Protein AF-A0A3A5ISU9-F1 (afdb_monomer_lite)

Secondary structure (DSSP, 8-state):
----HHHHHHHHHHHHHHHHHHHHHHHHHHS---HHHHHHHHHHHHHHHHHHHHHHHHHHS--

pLDDT: mean 85.09, std 12.46, range [41.88, 94.44]

Radius of gyration: 15.17 Å; chains: 1; bounding box: 37×20×43 Å

Sequence (63 aa):
MKINPRKITIFSTGILLLFIFFVLYDYFKFNELNWIENFLKSLFILAFVRILSWLFDSKKQQM

Foldseek 3Di:
DPDDVVVVVVLVVQLVVQLVVQQVVCCVPVVDRPNVVSSVVSVVVSVVVVVVVVVVVVVVVVD

Structure (mmCIF, N/CA/C/O backbone):
data_AF-A0A3A5ISU9-F1
#
_entry.id   AF-A0A3A5ISU9-F1
#
loop_
_atom_site.group_PDB
_atom_site.id
_atom_site.type_symbol
_atom_site.label_atom_id
_atom_site.label_alt_id
_atom_site.label_comp_id
_atom_site.label_asym_id
_atom_site.label_entity_id
_atom_site.label_seq_id
_atom_site.pdbx_PDB_ins_code
_atom_site.Cartn_x
_atom_site.Cartn_y
_atom_site.Cartn_z
_atom_site.occupancy
_atom_site.B_iso_or_equiv
_atom_site.auth_seq_id
_atom_site.auth_comp_id
_atom_site.auth_asym_id
_atom_site.auth_atom_id
_atom_site.pdbx_PDB_model_num
ATOM 1 N N . MET A 1 1 ? -1.761 2.514 24.646 1.00 50.09 1 MET A N 1
ATOM 2 C CA . MET A 1 1 ? -2.671 2.159 23.531 1.00 50.09 1 MET A CA 1
ATOM 3 C C . MET A 1 1 ? -2.449 0.681 23.198 1.00 50.09 1 MET A C 1
ATOM 5 O O . MET A 1 1 ? -1.353 0.343 22.775 1.00 50.09 1 MET A O 1
ATOM 9 N N . LYS A 1 2 ? -3.397 -0.229 23.485 1.00 68.81 2 LYS A N 1
ATOM 10 C CA . LYS A 1 2 ? -3.232 -1.662 23.154 1.00 68.81 2 LYS A CA 1
ATOM 11 C C . LYS A 1 2 ? -3.361 -1.828 21.641 1.00 68.81 2 LYS A C 1
ATOM 13 O O . LYS A 1 2 ? -4.453 -1.715 21.087 1.00 68.81 2 LYS A O 1
ATOM 18 N N . ILE A 1 3 ? -2.237 -2.048 20.978 1.00 71.44 3 ILE A N 1
ATOM 19 C CA . ILE A 1 3 ? -2.193 -2.325 19.549 1.00 71.44 3 ILE A CA 1
ATOM 20 C C . ILE A 1 3 ? -2.831 -3.699 19.322 1.00 71.44 3 ILE A C 1
ATOM 22 O O . ILE A 1 3 ? -2.378 -4.699 19.872 1.00 71.44 3 ILE A O 1
ATOM 26 N N . ASN A 1 4 ? -3.921 -3.747 18.555 1.00 82.88 4 ASN A N 1
ATOM 27 C CA . ASN A 1 4 ? -4.622 -4.997 18.280 1.00 82.88 4 ASN A CA 1
ATOM 28 C C . ASN A 1 4 ? -3.930 -5.714 17.104 1.00 82.88 4 ASN A C 1
ATOM 30 O O . ASN A 1 4 ? -4.006 -5.202 15.980 1.00 82.88 4 ASN A O 1
ATOM 34 N N . PRO A 1 5 ? -3.280 -6.873 17.320 1.00 83.62 5 PRO A N 1
ATOM 35 C CA . PRO A 1 5 ? -2.447 -7.523 16.306 1.00 83.62 5 PRO A CA 1
ATOM 36 C C . PRO A 1 5 ? -3.241 -7.865 15.044 1.00 83.62 5 PRO A C 1
ATOM 38 O O . PRO A 1 5 ? -2.752 -7.660 13.939 1.00 83.62 5 PRO A O 1
ATOM 41 N N . ARG A 1 6 ? -4.521 -8.239 15.186 1.00 85.62 6 ARG A N 1
ATOM 42 C CA . ARG A 1 6 ? -5.406 -8.525 14.044 1.00 85.62 6 ARG A CA 1
ATOM 43 C C . ARG A 1 6 ? -5.544 -7.336 13.092 1.00 85.62 6 ARG A C 1
ATOM 45 O O . ARG A 1 6 ? -5.550 -7.514 11.880 1.00 85.62 6 ARG A O 1
ATOM 52 N N . LYS A 1 7 ? -5.636 -6.112 13.629 1.00 82.31 7 LYS A N 1
ATOM 53 C CA . LYS A 1 7 ? -5.770 -4.894 12.813 1.00 82.31 7 LYS A CA 1
ATOM 54 C C . LYS A 1 7 ? -4.482 -4.577 12.053 1.00 82.31 7 LYS A C 1
ATOM 56 O O . LYS A 1 7 ? -4.572 -4.062 10.943 1.00 82.31 7 LYS A O 1
ATOM 61 N N . ILE A 1 8 ? -3.318 -4.889 12.629 1.00 85.62 8 ILE A N 1
ATOM 62 C CA . ILE A 1 8 ? -2.029 -4.750 11.938 1.00 85.62 8 ILE A CA 1
ATOM 63 C C . ILE A 1 8 ? -1.919 -5.778 10.826 1.00 85.62 8 ILE A C 1
ATOM 65 O O . ILE A 1 8 ? -1.571 -5.403 9.713 1.00 85.62 8 ILE A O 1
ATOM 69 N N . THR A 1 9 ? -2.245 -7.043 11.100 1.00 88.69 9 THR A N 1
ATOM 70 C CA . THR A 1 9 ? -2.168 -8.103 10.091 1.00 88.69 9 THR A CA 1
ATOM 71 C C . THR 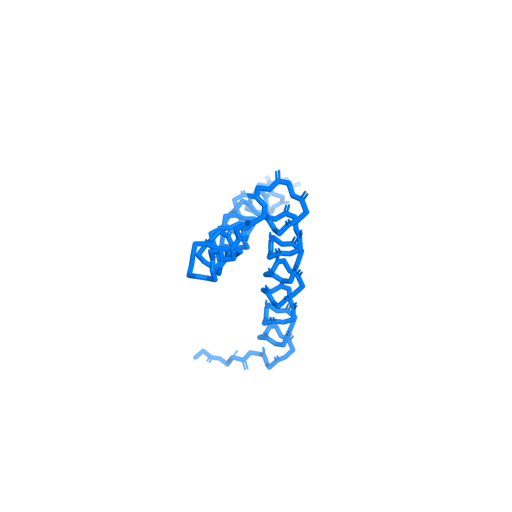A 1 9 ? -3.028 -7.758 8.883 1.00 88.69 9 THR A C 1
ATOM 73 O O . THR A 1 9 ? -2.514 -7.739 7.777 1.00 88.69 9 THR A O 1
ATOM 76 N N . ILE A 1 10 ? -4.292 -7.366 9.082 1.00 88.44 10 ILE A N 1
ATOM 77 C CA . ILE A 1 10 ? -5.186 -6.978 7.977 1.00 88.44 10 ILE A CA 1
ATOM 78 C C . ILE A 1 10 ? -4.618 -5.793 7.184 1.00 88.44 10 ILE A C 1
ATOM 80 O O . ILE A 1 10 ? -4.649 -5.797 5.956 1.00 88.44 10 ILE A O 1
ATOM 84 N N . PHE A 1 11 ? -4.079 -4.786 7.875 1.00 86.81 11 PHE A N 1
ATOM 85 C CA . PHE A 1 11 ? -3.489 -3.620 7.222 1.00 86.81 11 PHE A CA 1
ATOM 86 C C . PHE A 1 11 ? -2.248 -3.996 6.400 1.00 86.81 11 PHE A C 1
ATOM 88 O O . PHE A 1 11 ? -2.144 -3.618 5.239 1.00 86.81 11 PHE A O 1
ATOM 95 N N . SER A 1 12 ? -1.347 -4.797 6.970 1.00 89.06 12 SER A N 1
ATOM 96 C CA . SER A 1 12 ? -0.129 -5.262 6.305 1.00 89.06 12 SER A CA 1
ATOM 97 C C . SER A 1 12 ? -0.432 -6.184 5.120 1.00 89.06 12 SER A C 1
ATOM 99 O O . SER A 1 12 ? 0.136 -5.996 4.047 1.00 89.06 12 SER A O 1
ATOM 101 N N . THR A 1 13 ? -1.383 -7.112 5.265 1.00 93.06 13 THR A N 1
ATOM 102 C CA . THR A 1 13 ? -1.859 -7.963 4.166 1.00 93.06 13 THR A CA 1
ATOM 103 C C . THR A 1 13 ? -2.476 -7.127 3.045 1.00 93.06 13 THR A C 1
ATOM 105 O O . THR A 1 13 ? -2.203 -7.385 1.876 1.00 93.06 13 THR A O 1
ATOM 108 N N . GLY A 1 14 ? -3.251 -6.090 3.379 1.00 90.69 14 GLY A N 1
ATOM 109 C CA . GLY A 1 14 ? -3.802 -5.161 2.391 1.00 90.69 14 GLY A CA 1
ATOM 110 C C . GLY A 1 14 ? -2.719 -4.423 1.603 1.00 90.69 14 GLY A C 1
ATOM 111 O O . GLY A 1 14 ? -2.824 -4.328 0.381 1.00 90.69 14 GLY A O 1
ATOM 112 N N . ILE A 1 15 ? -1.667 -3.938 2.280 1.00 91.56 15 ILE A N 1
ATOM 113 C CA . ILE A 1 15 ? -0.533 -3.266 1.618 1.00 91.56 15 ILE A CA 1
ATOM 114 C C . ILE A 1 15 ? 0.132 -4.225 0.637 1.00 91.56 15 ILE A C 1
ATOM 116 O O . ILE A 1 15 ? 0.365 -3.850 -0.506 1.00 91.56 15 ILE A O 1
ATOM 120 N N . LEU A 1 16 ? 0.409 -5.457 1.070 1.00 92.88 16 LEU A N 1
ATOM 121 C CA . LEU A 1 16 ? 1.051 -6.477 0.243 1.00 92.88 16 LEU A CA 1
ATOM 122 C C . LEU A 1 16 ? 0.250 -6.787 -1.027 1.00 92.88 16 LEU A C 1
ATOM 124 O O . LEU A 1 16 ? 0.824 -6.825 -2.112 1.00 92.88 16 LEU A O 1
ATOM 128 N N . LEU A 1 17 ? -1.067 -6.967 -0.909 1.00 94.12 17 LEU A N 1
ATOM 129 C CA . LEU A 1 17 ? -1.927 -7.259 -2.059 1.00 94.12 17 LEU A CA 1
ATOM 130 C C . LEU A 1 17 ? -1.985 -6.091 -3.051 1.00 94.12 17 LEU A C 1
ATOM 132 O O . LEU A 1 17 ? -1.835 -6.306 -4.252 1.00 94.12 17 LEU A O 1
ATOM 136 N N . LEU A 1 18 ? -2.160 -4.860 -2.557 1.00 93.06 18 LEU A N 1
ATOM 137 C CA . LEU A 1 18 ? -2.150 -3.661 -3.403 1.00 93.06 18 LEU A CA 1
ATOM 138 C C . LEU A 1 18 ? -0.796 -3.463 -4.081 1.00 93.06 18 LEU A C 1
ATOM 140 O O . LEU A 1 18 ? -0.740 -3.145 -5.265 1.00 93.06 18 LEU A O 1
ATOM 144 N N . PHE A 1 19 ? 0.286 -3.713 -3.352 1.00 92.44 19 PHE A N 1
ATOM 145 C CA . PHE A 1 19 ? 1.636 -3.593 -3.874 1.00 92.44 19 PHE A CA 1
ATOM 146 C C . PHE A 1 19 ? 1.888 -4.553 -5.032 1.00 92.44 19 PHE A C 1
ATOM 148 O O . PHE A 1 19 ? 2.320 -4.120 -6.098 1.00 92.44 19 PHE A O 1
ATOM 155 N N . ILE A 1 20 ? 1.556 -5.834 -4.855 1.00 93.94 20 ILE A N 1
ATOM 156 C CA . ILE A 1 20 ? 1.682 -6.839 -5.914 1.00 93.94 20 ILE A CA 1
ATOM 157 C C . ILE A 1 20 ? 0.815 -6.454 -7.115 1.00 93.94 20 ILE A C 1
ATOM 159 O O . ILE A 1 20 ? 1.280 -6.528 -8.249 1.00 93.94 20 ILE A O 1
ATOM 163 N N . PHE A 1 21 ? -0.418 -5.995 -6.880 1.00 94.44 21 PHE A N 1
ATOM 164 C CA . PHE A 1 21 ? -1.305 -5.544 -7.951 1.00 94.44 21 PHE A CA 1
ATOM 165 C C . PHE A 1 21 ? -0.690 -4.404 -8.775 1.00 94.44 21 PHE A C 1
ATOM 167 O O . PHE A 1 21 ? -0.683 -4.483 -10.002 1.00 94.44 21 PHE A O 1
ATOM 174 N N . PHE A 1 22 ? -0.136 -3.373 -8.127 1.00 92.44 22 PHE A N 1
ATOM 175 C CA . PHE A 1 22 ? 0.491 -2.260 -8.841 1.00 92.44 22 PHE A CA 1
ATOM 176 C C . PHE A 1 22 ? 1.755 -2.672 -9.576 1.00 92.44 22 PHE A C 1
ATOM 178 O O . PHE A 1 22 ? 1.922 -2.270 -10.718 1.00 92.44 22 PHE A O 1
ATOM 185 N N . VAL A 1 23 ? 2.602 -3.506 -8.970 1.00 92.25 23 VAL A N 1
ATOM 186 C CA . VAL A 1 23 ? 3.803 -4.020 -9.640 1.00 92.25 23 VAL A CA 1
ATOM 187 C C . VAL A 1 23 ? 3.429 -4.813 -10.892 1.00 92.25 23 VAL A C 1
ATOM 189 O O . VAL A 1 23 ? 4.015 -4.589 -11.946 1.00 92.25 23 VAL A O 1
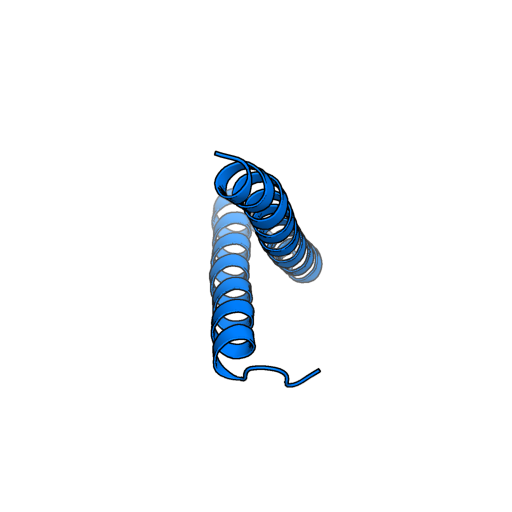ATOM 192 N N . LEU A 1 24 ? 2.427 -5.695 -10.809 1.00 93.88 24 LEU A N 1
ATOM 193 C CA . LEU A 1 24 ? 1.940 -6.437 -11.974 1.00 93.88 24 LEU A CA 1
ATOM 194 C C . LEU A 1 24 ? 1.363 -5.497 -13.034 1.00 93.88 24 LEU A C 1
ATOM 196 O O . LEU A 1 24 ? 1.668 -5.644 -14.212 1.00 93.88 24 LEU A O 1
ATOM 200 N N . TYR A 1 25 ? 0.549 -4.523 -12.631 1.00 93.1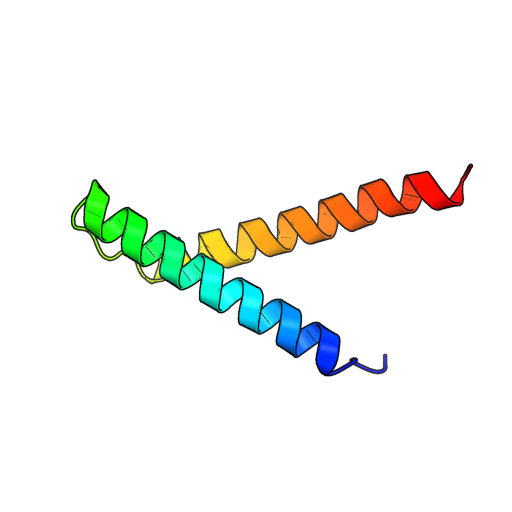9 25 TYR A N 1
ATOM 201 C CA . TYR A 1 25 ? -0.037 -3.555 -13.553 1.00 93.19 25 TYR A CA 1
ATOM 202 C C . TYR A 1 25 ? 1.029 -2.734 -14.290 1.00 93.19 25 TYR A C 1
ATOM 204 O O . TYR A 1 25 ? 0.945 -2.579 -15.507 1.00 93.19 25 TYR A O 1
ATOM 212 N N . ASP A 1 26 ? 2.034 -2.239 -13.568 1.00 92.12 26 ASP A N 1
ATOM 213 C CA . ASP A 1 26 ? 3.131 -1.441 -14.120 1.00 92.12 26 ASP A CA 1
ATOM 214 C C . ASP A 1 26 ? 3.978 -2.275 -15.090 1.00 92.12 26 ASP A C 1
ATOM 216 O O . ASP A 1 26 ? 4.250 -1.855 -16.217 1.00 92.12 26 ASP A O 1
ATOM 220 N N . TYR A 1 27 ? 4.261 -3.523 -14.706 1.00 91.94 27 TYR A N 1
ATOM 221 C CA . TYR A 1 27 ? 4.966 -4.483 -15.544 1.00 91.94 27 TYR A CA 1
ATOM 222 C C . TYR A 1 27 ? 4.207 -4.792 -16.841 1.00 91.94 27 TYR A C 1
ATOM 224 O O . TYR A 1 27 ? 4.780 -4.714 -17.922 1.00 91.94 27 TYR A O 1
ATOM 232 N N . PHE A 1 28 ? 2.907 -5.092 -16.775 1.00 93.94 28 PH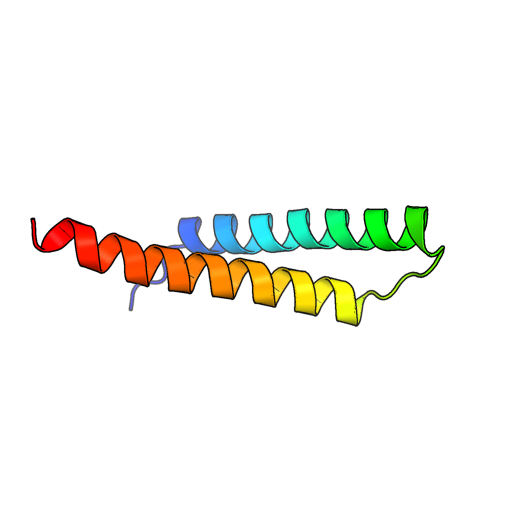E A N 1
ATOM 233 C CA . PHE A 1 28 ? 2.132 -5.422 -17.976 1.00 93.94 28 PHE A CA 1
ATOM 234 C C . PHE A 1 28 ? 1.882 -4.219 -18.885 1.00 93.94 28 PHE A C 1
ATOM 236 O O . PHE A 1 28 ? 1.771 -4.386 -20.099 1.00 93.94 28 PHE A O 1
ATOM 243 N N . LYS A 1 29 ? 1.737 -3.019 -18.315 1.00 93.25 29 LYS A N 1
ATOM 244 C CA . LYS A 1 29 ? 1.314 -1.837 -19.071 1.00 93.25 29 LYS A CA 1
ATOM 245 C C . LYS A 1 29 ? 2.475 -1.006 -19.598 1.00 93.25 29 LYS A C 1
ATOM 247 O O . LYS A 1 29 ? 2.389 -0.497 -20.713 1.00 93.25 29 LYS A O 1
ATOM 252 N N . PHE A 1 30 ? 3.520 -0.846 -18.796 1.00 89.38 30 PHE A N 1
ATOM 253 C CA . PHE A 1 30 ? 4.650 0.030 -19.098 1.00 89.38 30 PHE A CA 1
ATOM 254 C C . PHE A 1 30 ? 5.963 -0.745 -19.247 1.00 89.38 30 PHE A C 1
ATOM 256 O O . PHE A 1 30 ? 6.948 -0.172 -19.697 1.00 89.38 30 PHE A O 1
ATOM 263 N N . ASN A 1 31 ? 5.972 -2.050 -18.933 1.00 86.12 31 ASN A N 1
ATOM 264 C CA . ASN A 1 31 ? 7.175 -2.888 -18.900 1.00 86.12 31 ASN A CA 1
ATOM 265 C C . ASN A 1 31 ? 8.259 -2.326 -17.959 1.00 86.12 31 ASN A C 1
ATOM 267 O O . ASN A 1 31 ? 9.451 -2.578 -18.135 1.00 86.12 31 ASN A O 1
ATOM 271 N N . GLU A 1 32 ? 7.823 -1.575 -16.944 1.00 87.06 32 GLU A N 1
ATOM 272 C CA . GLU A 1 32 ? 8.653 -0.962 -15.914 1.00 87.06 32 GLU A CA 1
ATOM 273 C C . GLU A 1 32 ? 8.367 -1.603 -14.556 1.00 87.06 32 GLU A C 1
ATOM 275 O O . GLU A 1 32 ? 7.254 -2.041 -14.259 1.00 87.06 32 GLU A O 1
ATOM 280 N N . LEU A 1 33 ? 9.398 -1.669 -13.715 1.00 85.50 33 LEU A N 1
ATOM 281 C CA . LEU A 1 33 ? 9.304 -2.203 -12.360 1.00 85.50 33 LEU A CA 1
ATOM 282 C C . LEU A 1 33 ? 9.661 -1.114 -11.348 1.00 85.50 33 LEU A C 1
ATOM 284 O O . LEU A 1 33 ? 10.727 -1.134 -10.728 1.00 85.50 33 LEU A O 1
ATOM 288 N N . ASN A 1 34 ? 8.742 -0.167 -11.153 1.00 88.94 34 ASN A N 1
ATOM 289 C CA . ASN A 1 34 ? 8.911 0.931 -10.202 1.00 88.94 34 ASN A CA 1
ATOM 290 C C . ASN A 1 34 ? 8.527 0.503 -8.776 1.00 88.94 34 ASN A C 1
ATOM 292 O O . ASN A 1 34 ? 7.498 0.894 -8.223 1.00 88.94 34 ASN A O 1
ATOM 296 N N . TRP A 1 35 ? 9.372 -0.324 -8.154 1.00 87.62 35 TRP A N 1
ATOM 297 C CA . TRP A 1 35 ? 9.129 -0.902 -6.825 1.00 87.62 35 TRP A CA 1
ATOM 298 C C . TRP A 1 35 ? 8.815 0.145 -5.744 1.00 87.62 35 TRP A C 1
ATOM 300 O O . TRP A 1 35 ? 7.856 -0.008 -4.993 1.00 87.62 35 TRP A O 1
ATOM 310 N N . ILE A 1 36 ? 9.589 1.230 -5.665 1.00 90.56 36 ILE A N 1
ATOM 311 C CA . ILE A 1 36 ? 9.400 2.261 -4.629 1.00 90.56 36 ILE A CA 1
ATOM 312 C C . ILE A 1 36 ? 8.092 3.024 -4.854 1.00 90.56 36 ILE A C 1
ATOM 314 O O . ILE A 1 36 ? 7.330 3.250 -3.914 1.00 90.56 36 ILE A O 1
ATOM 318 N N . GLU A 1 37 ? 7.806 3.392 -6.100 1.00 91.88 37 GLU A N 1
ATOM 319 C CA . GLU A 1 37 ? 6.607 4.153 -6.439 1.00 91.88 37 GLU A CA 1
ATOM 320 C C . GLU A 1 37 ? 5.336 3.335 -6.188 1.00 91.88 37 GLU A C 1
ATOM 322 O O . GLU A 1 37 ? 4.390 3.822 -5.569 1.00 91.88 37 GLU A O 1
ATOM 327 N N . ASN A 1 38 ? 5.335 2.062 -6.586 1.00 92.19 38 ASN A N 1
ATOM 328 C CA . ASN A 1 38 ? 4.207 1.159 -6.374 1.00 92.19 38 ASN A CA 1
ATOM 329 C C . ASN A 1 38 ? 3.986 0.860 -4.882 1.00 92.19 38 ASN A C 1
ATOM 331 O O . ASN A 1 38 ? 2.841 0.746 -4.429 1.00 92.19 38 ASN A O 1
ATOM 335 N N . PHE A 1 39 ? 5.056 0.820 -4.082 1.00 91.12 39 PHE A N 1
ATOM 336 C CA . PHE A 1 39 ? 4.954 0.714 -2.626 1.00 91.12 39 PHE A CA 1
ATOM 337 C C . PHE A 1 39 ? 4.323 1.969 -2.007 1.00 91.12 39 PHE A C 1
ATOM 339 O O . PHE A 1 39 ? 3.366 1.865 -1.234 1.00 91.12 39 PHE A O 1
ATOM 346 N N . LEU A 1 40 ? 4.794 3.160 -2.391 1.00 93.62 40 LEU A N 1
ATOM 347 C CA . LEU A 1 40 ? 4.245 4.431 -1.913 1.00 93.62 40 LEU A CA 1
ATOM 348 C C . LEU A 1 40 ? 2.782 4.628 -2.333 1.00 93.62 40 LEU A C 1
ATOM 350 O O . LEU A 1 40 ? 1.968 5.024 -1.499 1.00 93.62 40 LEU A O 1
ATOM 354 N N . LYS A 1 41 ? 2.414 4.282 -3.574 1.00 92.00 41 LYS A N 1
ATOM 355 C CA . LYS A 1 41 ? 1.018 4.284 -4.053 1.00 92.00 41 LYS A CA 1
ATOM 356 C C . LYS A 1 41 ? 0.128 3.397 -3.182 1.00 92.00 41 LYS A C 1
ATOM 358 O O . LYS A 1 41 ? -0.942 3.827 -2.752 1.00 92.00 41 LYS A O 1
ATOM 363 N N . SER A 1 42 ? 0.592 2.189 -2.866 1.00 92.12 42 SER A N 1
ATOM 364 C CA . SER A 1 42 ? -0.143 1.236 -2.021 1.00 92.12 42 SER A CA 1
ATOM 365 C C . SER A 1 42 ? -0.372 1.775 -0.610 1.00 92.12 42 SER A C 1
ATOM 367 O O . SER A 1 42 ? -1.488 1.703 -0.088 1.00 92.12 42 SER A O 1
ATOM 369 N N . LEU A 1 43 ? 0.666 2.361 -0.004 1.00 91.62 43 LEU A N 1
ATOM 370 C CA . LEU A 1 43 ? 0.567 3.014 1.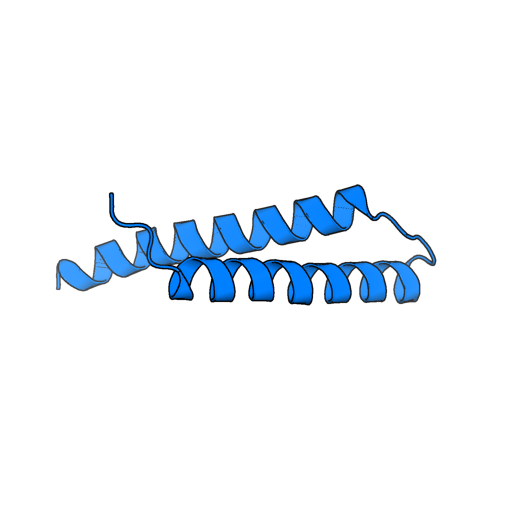301 1.00 91.62 43 LEU A CA 1
ATOM 371 C C . LEU A 1 43 ? -0.400 4.198 1.275 1.00 91.62 43 LEU A C 1
ATOM 373 O O . LEU A 1 43 ? -1.249 4.311 2.160 1.00 91.62 43 LEU A O 1
ATOM 377 N N . PHE A 1 44 ? -0.294 5.056 0.259 1.00 93.81 44 PHE A N 1
ATOM 378 C CA . PHE A 1 44 ? -1.125 6.246 0.126 1.00 93.81 44 PHE A CA 1
ATOM 379 C C . PHE A 1 44 ? -2.606 5.886 0.001 1.00 93.81 44 PHE A C 1
ATOM 381 O O . PHE A 1 44 ? -3.433 6.443 0.718 1.00 93.81 44 PHE A O 1
ATOM 388 N N . ILE A 1 45 ? -2.944 4.905 -0.839 1.00 92.31 45 ILE A N 1
ATOM 389 C CA . ILE A 1 45 ? -4.328 4.458 -1.036 1.00 92.31 45 ILE A CA 1
ATOM 390 C C . ILE A 1 45 ? -4.913 3.899 0.259 1.00 92.31 45 ILE A C 1
ATOM 392 O O . ILE A 1 45 ? -6.016 4.281 0.648 1.00 92.31 45 ILE A O 1
ATOM 396 N N . LEU A 1 46 ? -4.185 3.035 0.967 1.00 90.69 46 LEU A N 1
ATOM 397 C CA . LEU A 1 46 ? -4.681 2.469 2.222 1.00 90.69 46 LEU A CA 1
ATOM 398 C C . LEU A 1 46 ? -4.819 3.507 3.332 1.00 90.69 46 LEU A C 1
ATOM 400 O O . LEU A 1 46 ? -5.792 3.462 4.089 1.00 90.69 46 LEU A O 1
ATOM 404 N N . ALA A 1 47 ? -3.876 4.445 3.431 1.00 89.62 47 ALA A N 1
ATOM 405 C CA . ALA A 1 47 ? -3.974 5.560 4.362 1.00 89.62 47 ALA A CA 1
ATOM 406 C C . ALA A 1 47 ? -5.188 6.440 4.032 1.00 89.62 47 ALA A C 1
ATOM 408 O O . ALA A 1 47 ? -5.985 6.741 4.919 1.00 89.62 47 ALA A O 1
ATOM 409 N N . PHE A 1 48 ? -5.377 6.779 2.756 1.00 92.31 48 PHE A N 1
ATOM 410 C CA . PHE A 1 48 ? -6.488 7.597 2.287 1.00 92.31 48 PHE A CA 1
ATOM 411 C C . PHE A 1 48 ? -7.843 6.934 2.544 1.00 92.31 48 PHE A C 1
ATOM 413 O O . PHE A 1 48 ? -8.712 7.545 3.160 1.00 92.31 48 PHE A O 1
ATOM 420 N N . VAL A 1 49 ? -8.008 5.661 2.169 1.00 89.56 49 VAL A N 1
ATOM 421 C CA . VAL A 1 49 ? -9.231 4.889 2.448 1.00 89.56 49 VAL A CA 1
ATOM 422 C C . VAL A 1 49 ? -9.514 4.853 3.945 1.00 89.56 49 VAL A C 1
ATOM 424 O O . VAL A 1 49 ? -10.656 5.009 4.360 1.00 89.56 49 VAL A O 1
ATOM 427 N N . ARG A 1 50 ? -8.486 4.699 4.784 1.00 87.69 50 ARG A N 1
ATOM 428 C CA . ARG A 1 50 ? -8.663 4.679 6.237 1.00 87.69 50 ARG A CA 1
ATOM 429 C C . ARG A 1 50 ? -9.099 6.028 6.802 1.00 87.69 50 ARG A C 1
ATOM 431 O O . ARG A 1 50 ? -9.963 6.053 7.676 1.00 87.69 50 ARG A O 1
ATOM 438 N N . ILE A 1 51 ? -8.522 7.121 6.309 1.00 89.94 51 ILE A N 1
ATOM 439 C CA . ILE A 1 51 ? -8.909 8.487 6.683 1.00 89.94 51 ILE A CA 1
ATOM 440 C C . ILE A 1 51 ? -10.344 8.769 6.231 1.00 89.94 51 ILE A C 1
ATOM 442 O O . ILE A 1 51 ? -11.137 9.270 7.023 1.00 89.94 51 ILE A O 1
ATOM 446 N N . LEU A 1 52 ? -10.703 8.393 5.000 1.00 90.38 52 LEU A N 1
ATOM 447 C CA . LEU A 1 52 ? -12.069 8.525 4.500 1.00 90.38 52 LEU A CA 1
ATOM 448 C C . LEU A 1 52 ? -13.051 7.717 5.342 1.00 90.38 52 LEU A C 1
ATOM 450 O O . LEU A 1 52 ? -14.038 8.275 5.806 1.00 90.38 52 LEU A O 1
ATOM 454 N N . SER A 1 53 ? -12.781 6.436 5.595 1.00 86.12 53 SER A N 1
ATOM 455 C CA . SER A 1 53 ? -13.646 5.609 6.439 1.00 86.12 53 SER A CA 1
ATOM 456 C C . SER A 1 53 ? -13.839 6.223 7.822 1.00 86.12 53 SER A C 1
ATOM 458 O O . SER A 1 53 ? -14.955 6.235 8.322 1.00 86.12 53 SER A O 1
ATOM 460 N N . TRP A 1 54 ? -12.789 6.797 8.416 1.00 86.44 54 TRP A N 1
ATOM 461 C CA . TRP A 1 54 ? -12.902 7.518 9.684 1.00 86.44 54 TRP A CA 1
ATOM 462 C C . TRP A 1 54 ? -13.779 8.780 9.583 1.00 86.44 54 TRP A C 1
ATOM 464 O O . TRP A 1 54 ? -14.621 9.023 10.453 1.00 86.44 54 TRP A O 1
ATOM 474 N N . LEU A 1 55 ? -13.632 9.556 8.506 1.00 86.81 55 LEU A N 1
ATOM 475 C CA . LEU A 1 55 ? -14.451 10.741 8.239 1.00 86.81 55 LEU A CA 1
ATOM 476 C C . LEU A 1 55 ? -15.935 10.375 8.049 1.00 86.81 55 LEU A C 1
ATOM 478 O O . LEU A 1 55 ? -16.816 11.056 8.572 1.00 86.81 55 LEU A O 1
ATOM 482 N N . PHE A 1 56 ? -16.218 9.284 7.336 1.00 82.19 56 PHE A N 1
ATOM 483 C CA . PHE A 1 56 ? -17.580 8.810 7.086 1.00 82.19 56 PHE A CA 1
ATOM 484 C C . PHE A 1 56 ? -18.210 8.113 8.303 1.00 82.19 56 PHE A C 1
ATOM 486 O O . PHE A 1 56 ? -19.404 8.300 8.536 1.00 82.19 56 PHE A O 1
ATOM 493 N N . ASP A 1 57 ? -17.444 7.376 9.116 1.00 78.44 57 ASP A N 1
ATOM 494 C CA . ASP A 1 57 ? -17.948 6.774 10.364 1.00 78.44 57 ASP A CA 1
ATOM 495 C C . ASP A 1 57 ? -18.328 7.836 11.401 1.00 78.44 57 ASP A C 1
ATOM 497 O O . ASP A 1 57 ? -19.344 7.696 12.082 1.00 78.44 57 ASP A O 1
ATOM 501 N N . SER A 1 58 ? -17.579 8.942 11.473 1.00 63.62 58 SER A N 1
ATOM 502 C CA . SER A 1 58 ? -17.916 10.080 12.345 1.00 63.62 58 SER A CA 1
ATOM 503 C C . SER A 1 58 ? -19.304 10.655 12.035 1.00 63.62 58 SER A C 1
ATOM 505 O O . SER A 1 58 ? -19.993 11.141 12.928 1.00 63.62 58 SER A O 1
ATOM 507 N N . LYS A 1 59 ? -19.758 10.534 10.782 1.00 57.34 59 LYS A N 1
ATOM 508 C CA . LYS A 1 59 ? -21.092 10.964 10.349 1.00 57.34 59 LYS A CA 1
ATOM 509 C C . LYS A 1 59 ? -22.213 10.003 10.767 1.00 57.34 59 LYS A C 1
ATOM 511 O O . LYS A 1 59 ? -23.361 10.421 10.848 1.00 57.34 59 LYS A O 1
ATOM 516 N N . LYS A 1 60 ? -21.899 8.728 11.029 1.00 53.50 60 LYS A N 1
ATOM 517 C CA . LYS A 1 60 ? -22.870 7.682 11.400 1.00 53.50 60 LYS A CA 1
ATOM 518 C C . LYS A 1 60 ? -23.225 7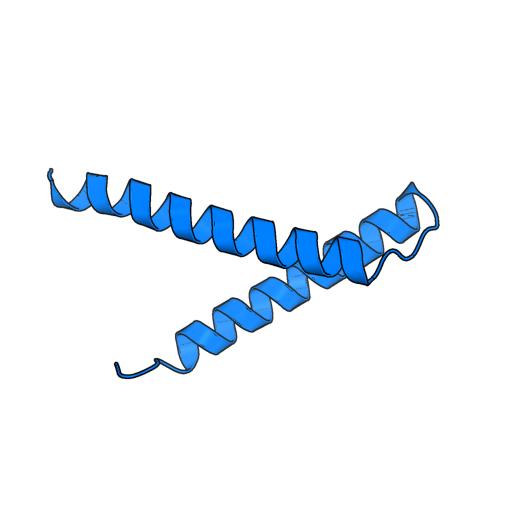.665 12.887 1.00 53.50 60 LYS A C 1
ATOM 520 O O . LYS A 1 60 ? -24.263 7.124 13.234 1.00 53.50 60 LYS A O 1
ATOM 525 N N . GLN A 1 61 ? -22.382 8.232 13.750 1.00 55.03 61 GLN A N 1
ATOM 526 C CA . GLN A 1 61 ? -22.633 8.311 15.198 1.00 55.03 61 GLN A CA 1
ATOM 527 C C . GLN A 1 61 ? -23.420 9.564 15.627 1.00 55.03 61 GLN A C 1
ATOM 529 O O . GLN A 1 61 ? -23.674 9.738 16.815 1.00 55.03 61 GLN A O 1
ATOM 534 N N . GLN A 1 62 ? -23.775 10.444 14.684 1.00 50.47 62 GLN A N 1
ATOM 535 C CA . GLN A 1 62 ? -24.549 11.670 14.930 1.00 50.47 62 GLN A CA 1
ATOM 536 C C . GLN A 1 62 ? -25.989 11.620 14.373 1.00 50.47 62 GLN A C 1
ATOM 538 O O . GLN A 1 62 ? -26.695 12.626 14.440 1.00 50.47 62 GLN A O 1
ATOM 543 N N . MET A 1 63 ? -26.413 10.476 13.823 1.00 41.88 63 MET A N 1
ATOM 544 C CA . MET A 1 63 ? -27.825 10.136 13.561 1.00 41.88 63 MET A CA 1
ATOM 545 C C . MET A 1 63 ? -28.309 9.087 14.571 1.00 41.88 63 MET A C 1
ATOM 547 O O . MET A 1 63 ? -29.430 8.572 14.376 1.00 41.88 63 MET A O 1
#